Protein AF-D6XUS8-F1 (afdb_monomer_lite)

Secondary structure (DSSP, 8-state):
-PPPHHHHHHHHHHHHHHHHHHTTSTTSHHHHHHHHHHHHHHHHHHHHHHS-----

Foldseek 3Di:
DDDDPVRLVVVLVVLVVCCVVPCVPPDCNVVSVVVNVVSVVVVVVVVVVVPDPPDD

Sequence (56 aa):
MVLTEKEKKLLLKLLKREQMKKFALRQNRKDVKQLADKFEQNLRNQKVNETKPSKL

pLDDT: mean 70.79, std 10.78, range [47.19, 86.75]

Structure (mmCIF, N/CA/C/O backbone):
data_AF-D6XUS8-F1
#
_entry.id   AF-D6XUS8-F1
#
loop_
_atom_site.group_PDB
_atom_site.id
_atom_site.type_symbol
_atom_site.label_atom_id
_atom_site.label_alt_id
_atom_site.label_comp_id
_atom_site.label_asym_id
_atom_site.label_entity_id
_atom_site.label_seq_id
_atom_site.pdbx_PDB_ins_code
_atom_site.Cartn_x
_atom_site.Cartn_y
_atom_site.Cartn_z
_atom_site.occupancy
_atom_site.B_iso_or_equiv
_atom_site.auth_seq_id
_atom_site.auth_comp_id
_atom_site.auth_asym_id
_atom_site.auth_atom_id
_atom_site.pdbx_PDB_model_num
ATOM 1 N N . MET A 1 1 ? -1.782 11.261 -15.059 1.00 54.56 1 MET A N 1
ATOM 2 C CA . MET A 1 1 ? -0.530 11.497 -14.306 1.00 54.56 1 MET A CA 1
ATOM 3 C C . MET A 1 1 ? -0.067 10.157 -13.740 1.00 54.56 1 MET A C 1
ATOM 5 O O . MET A 1 1 ? -0.835 9.538 -13.013 1.00 54.56 1 MET A O 1
ATOM 9 N N . VAL A 1 2 ? 1.096 9.642 -14.151 1.00 71.44 2 VAL A N 1
ATOM 10 C CA . VAL A 1 2 ? 1.603 8.329 -13.703 1.00 71.44 2 VAL A CA 1
ATOM 11 C C . VAL A 1 2 ? 2.581 8.568 -12.559 1.00 71.44 2 VAL A C 1
ATOM 13 O O . VAL A 1 2 ? 3.589 9.234 -12.755 1.00 71.44 2 VAL A O 1
ATOM 16 N N . LEU A 1 3 ? 2.270 8.054 -11.369 1.00 78.81 3 LEU A N 1
ATOM 17 C CA . LEU A 1 3 ? 3.162 8.148 -10.210 1.00 78.81 3 LEU A CA 1
ATOM 18 C C . LEU A 1 3 ? 4.472 7.398 -10.481 1.00 78.81 3 LEU A C 1
ATOM 20 O O . LEU A 1 3 ? 4.458 6.288 -11.024 1.00 78.81 3 LEU A O 1
ATOM 24 N N . THR A 1 4 ? 5.587 7.970 -10.047 1.00 84.81 4 THR A N 1
ATOM 25 C CA . THR A 1 4 ? 6.903 7.326 -10.066 1.00 84.81 4 THR A CA 1
ATOM 26 C C . THR A 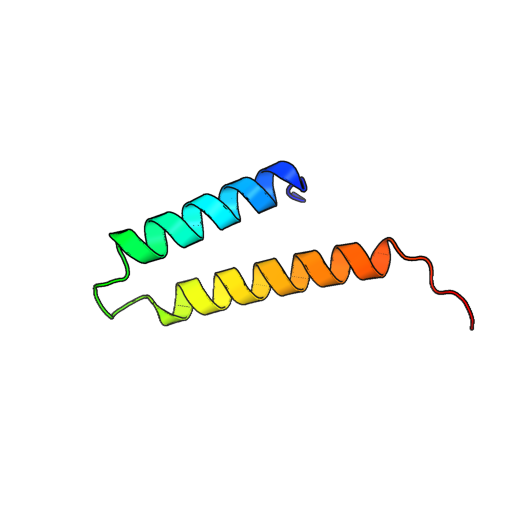1 4 ? 6.975 6.190 -9.041 1.00 84.81 4 THR A C 1
ATOM 28 O O . THR A 1 4 ? 6.205 6.123 -8.079 1.00 84.81 4 THR A O 1
ATOM 31 N N . GLU A 1 5 ? 7.923 5.269 -9.213 1.00 80.12 5 GLU A N 1
ATOM 32 C CA . GLU A 1 5 ? 8.078 4.119 -8.312 1.00 80.12 5 GLU A CA 1
ATOM 33 C C . GLU A 1 5 ? 8.356 4.543 -6.856 1.00 80.12 5 GLU A C 1
ATOM 35 O O . GLU A 1 5 ? 7.837 3.945 -5.909 1.00 80.12 5 GLU A O 1
ATOM 40 N N . LYS A 1 6 ? 9.129 5.622 -6.668 1.00 84.12 6 LYS A N 1
ATOM 41 C CA . LYS A 1 6 ? 9.421 6.196 -5.345 1.00 84.12 6 LYS A CA 1
ATOM 42 C C . LYS A 1 6 ? 8.157 6.740 -4.679 1.00 84.12 6 LYS A C 1
ATOM 44 O O . LYS A 1 6 ? 7.926 6.458 -3.504 1.00 84.12 6 LYS A O 1
ATOM 49 N N . GLU A 1 7 ? 7.316 7.448 -5.430 1.00 79.06 7 GLU A N 1
ATOM 50 C CA . GLU A 1 7 ? 6.041 7.981 -4.933 1.00 79.06 7 GLU A CA 1
ATOM 51 C C . GLU A 1 7 ? 5.069 6.857 -4.565 1.00 79.06 7 GLU A C 1
ATOM 53 O O . GLU A 1 7 ? 4.448 6.904 -3.503 1.00 79.06 7 GLU A O 1
ATOM 58 N N . LYS A 1 8 ? 5.000 5.791 -5.375 1.00 80.44 8 LYS A N 1
ATOM 59 C CA . LYS A 1 8 ? 4.185 4.603 -5.067 1.00 80.44 8 LYS A CA 1
ATOM 60 C C . LYS A 1 8 ? 4.632 3.925 -3.773 1.00 80.44 8 LYS A C 1
ATOM 62 O O . LYS A 1 8 ? 3.790 3.614 -2.933 1.00 80.44 8 L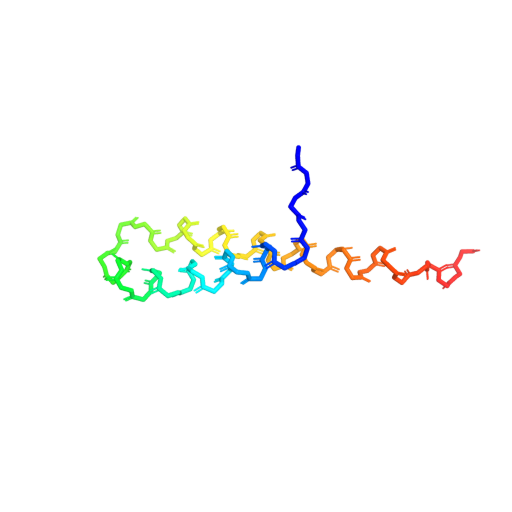YS A O 1
ATOM 67 N N . LYS A 1 9 ? 5.941 3.726 -3.572 1.00 82.75 9 LYS A N 1
ATOM 68 C CA . LYS A 1 9 ? 6.488 3.131 -2.336 1.00 82.75 9 LYS A CA 1
ATOM 69 C C . LYS A 1 9 ? 6.205 3.998 -1.109 1.00 82.75 9 LYS A C 1
ATOM 71 O O . LYS A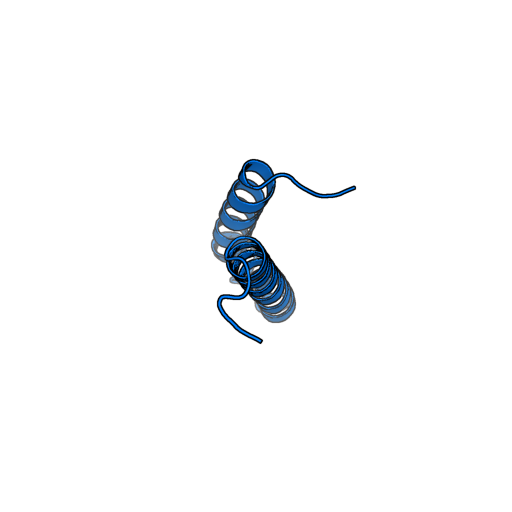 1 9 ? 5.838 3.467 -0.059 1.00 82.75 9 LYS A O 1
ATOM 76 N N . LEU A 1 10 ? 6.345 5.319 -1.240 1.00 86.75 10 LEU A N 1
ATOM 77 C CA . LEU A 1 10 ? 6.059 6.265 -0.163 1.00 86.75 10 LEU A CA 1
ATOM 78 C C . LEU A 1 10 ? 4.575 6.228 0.228 1.00 86.75 10 LEU A C 1
ATOM 80 O O . LEU A 1 10 ? 4.256 6.083 1.409 1.00 86.75 10 LEU A O 1
ATOM 84 N N . LEU A 1 11 ? 3.678 6.269 -0.760 1.00 82.81 11 LEU A N 1
ATOM 85 C CA . LEU A 1 11 ? 2.234 6.156 -0.556 1.00 82.81 11 LEU A CA 1
ATOM 86 C C . LEU A 1 11 ? 1.855 4.834 0.104 1.00 82.81 11 LEU A C 1
ATOM 88 O O . LEU A 1 11 ? 1.083 4.832 1.057 1.00 82.81 11 LEU A O 1
ATOM 92 N N . LEU A 1 12 ? 2.443 3.717 -0.330 1.00 83.88 12 LEU A N 1
ATOM 93 C CA . LEU A 1 12 ? 2.176 2.409 0.268 1.00 83.88 12 LEU A CA 1
ATOM 94 C C . LEU A 1 12 ? 2.583 2.365 1.749 1.00 83.88 12 LEU A C 1
ATOM 96 O O . LEU A 1 12 ? 1.864 1.816 2.584 1.00 83.88 12 LEU A O 1
ATOM 100 N N . LYS A 1 13 ? 3.729 2.968 2.087 1.00 85.88 13 LYS A N 1
ATOM 101 C CA . LYS A 1 13 ? 4.231 3.048 3.465 1.00 85.88 13 LYS A CA 1
ATOM 102 C C . LYS A 1 13 ? 3.339 3.931 4.340 1.00 85.88 13 LYS A C 1
ATOM 104 O O . LYS A 1 13 ? 3.051 3.559 5.477 1.00 85.88 13 LYS A O 1
ATOM 109 N N . LEU A 1 14 ? 2.882 5.066 3.810 1.00 83.00 14 LEU A N 1
ATOM 110 C CA . LEU A 1 14 ? 1.943 5.956 4.496 1.00 83.00 14 LEU A CA 1
ATOM 111 C C . LEU A 1 14 ? 0.587 5.279 4.702 1.00 83.00 14 LEU A C 1
ATOM 113 O O . LEU A 1 14 ? 0.084 5.278 5.820 1.00 83.00 14 LEU A O 1
ATOM 117 N N . LEU A 1 15 ? 0.052 4.617 3.674 1.00 76.19 15 LEU A N 1
ATOM 118 C CA . LEU A 1 15 ? -1.201 3.869 3.756 1.00 76.19 15 LEU A CA 1
ATOM 119 C C . LEU A 1 15 ? -1.130 2.761 4.807 1.00 76.19 15 LEU A C 1
ATOM 121 O O . LEU A 1 15 ? -2.015 2.693 5.647 1.00 76.19 15 LEU A O 1
ATOM 125 N N . LYS A 1 16 ? -0.066 1.945 4.836 1.00 76.81 16 LYS A N 1
ATOM 126 C CA . LYS A 1 16 ? 0.106 0.891 5.858 1.00 76.81 16 LYS A CA 1
ATOM 127 C C . LYS A 1 16 ? 0.223 1.468 7.278 1.00 76.81 16 LYS A C 1
ATOM 129 O O . LYS A 1 16 ? -0.339 0.911 8.219 1.00 76.81 16 LYS A O 1
ATOM 134 N N . ARG A 1 17 ? 0.909 2.605 7.447 1.00 78.44 17 ARG A N 1
ATOM 135 C CA . ARG A 1 17 ? 1.058 3.284 8.749 1.00 78.44 17 ARG A CA 1
ATOM 136 C C . ARG A 1 17 ? -0.258 3.894 9.239 1.00 78.44 17 ARG A C 1
ATOM 138 O O . ARG A 1 17 ? -0.610 3.726 10.405 1.00 78.44 17 ARG A O 1
ATOM 145 N N . GLU A 1 18 ? -0.993 4.560 8.355 1.00 69.38 18 GLU A N 1
ATOM 146 C CA . GLU A 1 18 ? -2.313 5.122 8.650 1.00 69.38 18 GLU A CA 1
ATOM 147 C C . GLU A 1 18 ? -3.357 4.018 8.851 1.00 69.38 18 GLU A C 1
ATOM 149 O O . GLU A 1 18 ? -4.205 4.149 9.729 1.00 69.38 18 GLU A O 1
ATOM 154 N N . GLN A 1 19 ? -3.254 2.888 8.138 1.00 64.25 19 GLN A N 1
ATOM 155 C CA . GLN A 1 19 ? -4.082 1.695 8.350 1.00 64.25 19 GLN A CA 1
ATOM 156 C C . GLN A 1 19 ? -3.981 1.187 9.794 1.00 64.25 19 GLN A C 1
ATOM 158 O O . GLN A 1 19 ? -5.000 0.862 10.398 1.00 64.25 19 GLN A O 1
ATOM 163 N N . MET A 1 20 ? -2.779 1.188 10.381 1.00 64.50 20 MET A N 1
ATOM 164 C CA . MET A 1 20 ? -2.595 0.813 11.787 1.00 64.50 20 MET A CA 1
ATOM 165 C C . MET A 1 20 ? -3.103 1.873 12.776 1.00 64.50 20 MET A C 1
ATOM 167 O O . MET A 1 20 ? -3.597 1.509 13.838 1.00 64.50 20 MET A O 1
ATOM 171 N N . LYS A 1 21 ? -3.007 3.169 12.444 1.00 65.12 21 LYS A N 1
ATOM 172 C CA . LYS A 1 21 ? -3.407 4.267 13.347 1.00 65.12 21 LYS A CA 1
ATOM 173 C C . LYS A 1 21 ? -4.898 4.621 13.306 1.00 65.12 21 LYS A C 1
ATOM 175 O O . LYS A 1 21 ? -5.482 4.850 14.358 1.00 65.12 21 LYS A O 1
ATOM 180 N N . LYS A 1 22 ? -5.512 4.701 12.121 1.00 54.41 22 LYS A N 1
ATOM 181 C CA . LYS A 1 22 ? -6.901 5.168 11.928 1.00 54.41 22 LYS A CA 1
ATOM 182 C C . LYS A 1 22 ? -7.918 4.043 11.725 1.00 54.41 22 LYS A C 1
ATOM 184 O O . LYS A 1 22 ? -9.077 4.211 12.084 1.00 54.41 22 LYS A O 1
ATOM 189 N N . PHE A 1 23 ? -7.511 2.892 11.183 1.00 52.97 23 PHE A N 1
ATOM 190 C CA . PHE A 1 23 ? -8.442 1.831 10.755 1.00 52.97 23 PHE A CA 1
ATOM 191 C C . PHE A 1 23 ? -8.554 0.661 11.745 1.00 52.97 23 PHE A C 1
ATOM 193 O O . PHE A 1 23 ? -9.139 -0.375 11.423 1.00 52.97 23 PHE A O 1
ATOM 200 N N . ALA A 1 24 ? -8.058 0.844 12.974 1.00 53.22 24 ALA A N 1
ATOM 201 C CA . ALA A 1 24 ? -8.474 0.039 14.124 1.00 53.22 24 ALA A CA 1
ATOM 202 C C . ALA A 1 24 ? -9.988 0.192 14.398 1.00 53.22 24 ALA A C 1
ATOM 204 O O . ALA A 1 24 ? -10.637 -0.735 14.881 1.00 53.22 24 ALA A O 1
ATOM 205 N N . LEU A 1 25 ? -10.569 1.335 14.013 1.00 59.00 25 LEU A N 1
ATOM 206 C CA . LEU A 1 25 ? -12.005 1.587 14.020 1.00 59.00 25 LEU A CA 1
ATOM 207 C C . LEU A 1 25 ? -12.609 1.044 12.714 1.00 59.00 25 LEU A C 1
ATOM 209 O O . LEU A 1 25 ? -12.237 1.434 11.609 1.00 59.00 25 LEU A O 1
ATOM 213 N N . ARG A 1 26 ? -13.506 0.068 12.861 1.00 63.28 26 ARG A N 1
ATOM 214 C CA . ARG A 1 26 ? -13.892 -0.970 11.882 1.00 63.28 26 ARG A CA 1
ATOM 215 C C . ARG A 1 26 ? -14.429 -0.499 10.519 1.00 63.28 26 ARG A C 1
ATOM 217 O O . ARG A 1 26 ? -14.591 -1.339 9.639 1.00 63.28 26 ARG A O 1
ATOM 224 N N . GLN A 1 27 ? -14.697 0.788 10.321 1.00 64.31 27 GLN A N 1
ATOM 225 C CA . GLN A 1 27 ? -15.546 1.258 9.223 1.00 64.31 27 GLN A CA 1
ATOM 226 C C . GLN A 1 27 ? -14.875 1.234 7.842 1.00 64.31 27 GLN A C 1
ATOM 228 O O . GLN A 1 27 ? -15.507 0.818 6.882 1.00 64.31 27 GLN A O 1
ATOM 233 N N . ASN A 1 28 ? -13.581 1.555 7.738 1.00 66.81 28 ASN A N 1
ATOM 234 C CA . ASN A 1 28 ? -12.947 1.748 6.423 1.00 66.81 28 ASN A CA 1
ATOM 235 C C . ASN A 1 28 ? -11.796 0.758 6.130 1.00 66.81 28 ASN A C 1
ATOM 237 O O . ASN A 1 28 ? -11.016 0.926 5.190 1.00 66.81 28 ASN A O 1
ATOM 241 N N . ARG A 1 29 ? -11.630 -0.281 6.963 1.00 69.38 29 ARG A N 1
ATOM 242 C CA . ARG A 1 29 ? -10.515 -1.247 6.854 1.00 69.38 29 ARG A CA 1
ATOM 243 C C . ARG A 1 29 ? -10.535 -2.003 5.522 1.00 69.38 29 ARG A C 1
ATOM 245 O O . ARG A 1 29 ? -9.473 -2.333 4.991 1.00 69.38 29 ARG A O 1
ATOM 252 N N . LYS A 1 30 ? -11.734 -2.281 5.001 1.00 76.75 30 LYS A N 1
ATOM 253 C CA . LYS A 1 30 ? -11.948 -3.007 3.743 1.00 76.75 30 LYS A CA 1
ATOM 254 C C . LYS A 1 30 ? -11.502 -2.180 2.536 1.00 76.75 30 LYS A C 1
ATOM 256 O O . LYS A 1 30 ? -10.761 -2.702 1.709 1.00 76.75 30 LYS A O 1
ATOM 261 N N . ASP A 1 31 ? -11.850 -0.898 2.500 1.00 75.44 31 ASP A N 1
ATOM 262 C CA . ASP A 1 31 ? -11.521 -0.007 1.380 1.00 75.44 31 ASP A CA 1
ATOM 263 C C . ASP A 1 31 ? -10.016 0.264 1.298 1.00 75.44 31 ASP A C 1
ATOM 265 O O . ASP A 1 31 ? -9.426 0.211 0.220 1.00 75.44 31 ASP A O 1
ATOM 269 N N . VAL A 1 32 ? -9.349 0.442 2.446 1.00 72.44 32 VAL A N 1
ATOM 270 C CA . VAL A 1 32 ? -7.882 0.581 2.478 1.00 72.44 32 VAL A CA 1
ATOM 271 C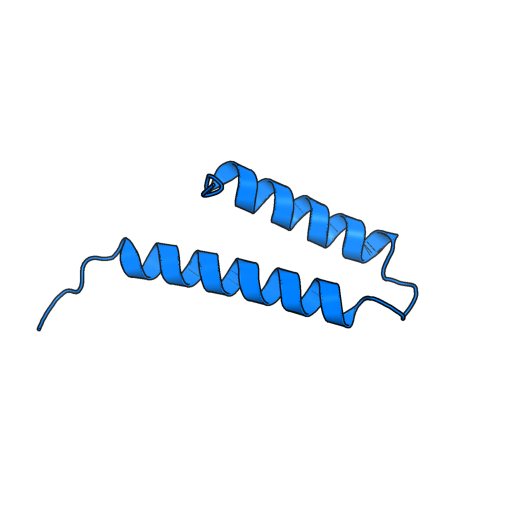 C . VAL A 1 32 ? -7.184 -0.698 2.056 1.00 72.44 32 VAL A C 1
ATOM 273 O O . VAL A 1 32 ? -6.184 -0.638 1.343 1.00 72.44 32 VAL A O 1
ATOM 276 N N . LYS A 1 33 ? -7.702 -1.859 2.473 1.00 78.56 33 LYS A N 1
ATOM 277 C CA . LYS A 1 33 ? -7.149 -3.144 2.046 1.00 78.56 33 LYS A CA 1
ATOM 278 C C . LYS A 1 33 ? -7.275 -3.306 0.531 1.00 78.56 33 LYS A C 1
ATOM 280 O O . LYS A 1 33 ? -6.279 -3.588 -0.119 1.00 78.56 33 LYS A O 1
ATOM 285 N N . GLN A 1 34 ? -8.446 -3.023 -0.038 1.00 83.38 34 GLN A N 1
ATOM 286 C CA . GLN A 1 34 ? -8.645 -3.063 -1.489 1.00 83.38 34 GLN A CA 1
ATOM 287 C C . GLN A 1 34 ? -7.726 -2.093 -2.238 1.00 83.38 34 GLN A C 1
ATOM 289 O O . GLN A 1 34 ? -7.207 -2.430 -3.303 1.00 83.38 34 GLN A O 1
ATOM 294 N N . LEU A 1 35 ? -7.503 -0.894 -1.695 1.00 79.69 35 LEU A N 1
ATOM 295 C CA . LEU A 1 35 ? -6.589 0.072 -2.293 1.00 79.69 35 LEU A CA 1
ATOM 296 C C . LEU A 1 35 ? -5.138 -0.433 -2.259 1.00 79.69 35 LEU A C 1
ATOM 298 O O . LEU A 1 35 ? -4.442 -0.357 -3.271 1.00 79.69 35 LEU A O 1
ATOM 302 N N . ALA A 1 36 ? -4.695 -0.993 -1.130 1.00 77.00 36 ALA A N 1
ATOM 303 C CA . ALA A 1 36 ? -3.369 -1.591 -0.992 1.00 77.00 36 ALA A CA 1
ATOM 304 C C . ALA A 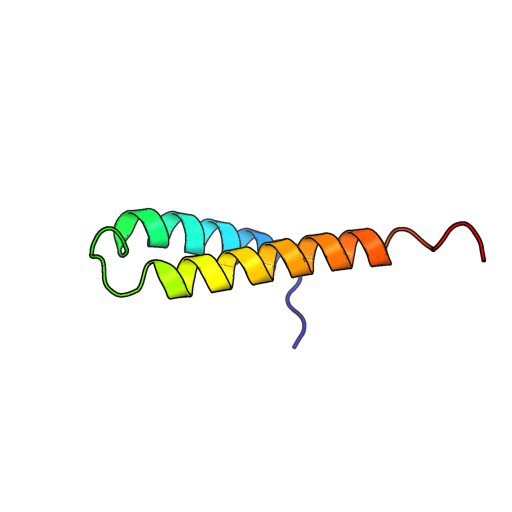1 36 ? -3.168 -2.781 -1.948 1.00 77.00 36 ALA A C 1
ATOM 306 O O . ALA A 1 36 ? -2.150 -2.833 -2.638 1.00 77.00 36 ALA A O 1
ATOM 307 N N . ASP A 1 37 ? -4.161 -3.668 -2.056 1.00 84.25 37 ASP A N 1
ATOM 308 C CA . ASP A 1 37 ? -4.137 -4.826 -2.955 1.00 84.25 37 ASP A CA 1
ATOM 309 C C . ASP A 1 37 ? -4.020 -4.379 -4.427 1.00 84.25 37 ASP A C 1
ATOM 311 O O . ASP A 1 37 ? -3.198 -4.905 -5.180 1.00 84.25 37 ASP A O 1
ATOM 315 N N . LYS A 1 38 ? -4.758 -3.331 -4.833 1.00 83.44 38 LYS A N 1
ATOM 316 C CA . LYS A 1 38 ? -4.632 -2.729 -6.175 1.00 83.44 38 LYS A CA 1
ATOM 317 C C . LYS A 1 38 ? -3.246 -2.139 -6.428 1.00 83.44 38 LYS A C 1
ATOM 319 O O . LYS A 1 38 ? -2.730 -2.242 -7.542 1.00 83.44 38 LYS A O 1
ATOM 324 N N . PHE A 1 39 ? -2.631 -1.502 -5.432 1.00 76.81 39 PHE A N 1
ATOM 325 C CA . PHE A 1 39 ? -1.271 -0.980 -5.578 1.00 76.81 39 PHE A CA 1
ATOM 326 C C . PHE A 1 39 ? -0.236 -2.100 -5.709 1.00 76.81 39 PHE A C 1
ATOM 328 O O . PHE A 1 39 ? 0.648 -1.994 -6.559 1.00 76.81 39 PHE A O 1
ATOM 335 N N . GLU A 1 40 ? -0.354 -3.179 -4.933 1.00 77.19 40 GLU A N 1
ATOM 336 C CA . GLU A 1 40 ? 0.532 -4.343 -5.060 1.00 77.19 40 GLU A CA 1
ATOM 337 C C . GLU A 1 40 ? 0.372 -5.033 -6.419 1.00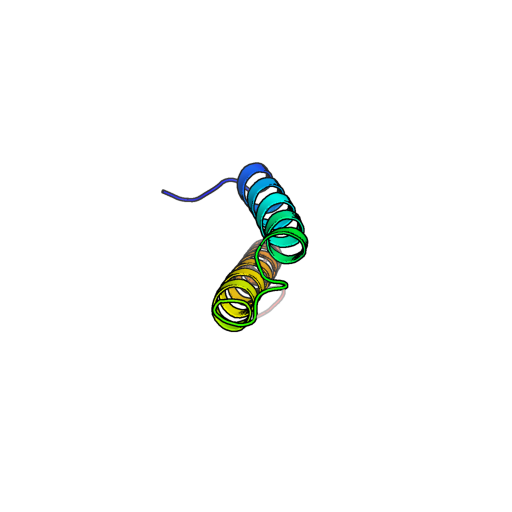 77.19 40 GLU A C 1
ATOM 339 O O . GLU A 1 40 ? 1.373 -5.366 -7.058 1.00 77.19 40 GLU A O 1
ATOM 344 N N . GLN A 1 41 ? -0.861 -5.180 -6.912 1.00 78.06 41 GLN A N 1
ATOM 345 C CA . GLN A 1 41 ? -1.120 -5.730 -8.242 1.00 78.06 41 GLN A CA 1
ATOM 346 C C . GLN A 1 41 ? -0.518 -4.854 -9.349 1.00 78.06 41 GLN A C 1
ATOM 348 O O . GLN A 1 41 ? 0.161 -5.366 -10.236 1.00 78.06 41 GLN A O 1
ATOM 353 N N . ASN A 1 42 ? -0.690 -3.532 -9.273 1.00 76.88 42 ASN A N 1
ATOM 354 C CA . ASN A 1 42 ? -0.071 -2.608 -10.223 1.00 76.88 42 ASN A CA 1
ATOM 355 C C . ASN A 1 42 ? 1.460 -2.696 -10.206 1.00 76.88 42 ASN A C 1
ATOM 357 O O . ASN A 1 42 ? 2.082 -2.651 -11.264 1.00 76.88 42 ASN A O 1
ATOM 361 N N . LEU A 1 43 ? 2.071 -2.848 -9.029 1.00 73.56 43 LEU A N 1
ATOM 362 C CA . LEU A 1 43 ? 3.521 -2.994 -8.908 1.00 73.56 43 LEU A CA 1
ATOM 363 C C . LEU A 1 43 ? 4.014 -4.307 -9.543 1.00 73.56 43 LEU A C 1
ATOM 365 O O . LEU A 1 43 ? 5.022 -4.313 -10.246 1.00 73.56 43 LEU A O 1
ATOM 369 N N . ARG A 1 44 ? 3.285 -5.416 -9.339 1.00 71.50 44 ARG A N 1
ATOM 370 C CA . ARG A 1 44 ? 3.575 -6.703 -9.996 1.00 71.50 44 ARG A CA 1
ATOM 371 C C . ARG A 1 44 ? 3.452 -6.598 -11.512 1.00 71.50 44 ARG A C 1
ATOM 373 O O . ARG A 1 44 ? 4.353 -7.041 -12.212 1.00 71.50 44 ARG A O 1
ATOM 380 N N . ASN A 1 45 ? 2.390 -5.972 -12.011 1.00 69.19 45 ASN A N 1
ATOM 381 C CA . ASN A 1 45 ? 2.172 -5.805 -13.447 1.00 69.19 45 ASN A CA 1
ATOM 382 C C . ASN A 1 45 ? 3.244 -4.918 -14.094 1.00 69.19 45 ASN A C 1
ATOM 384 O O . ASN A 1 45 ? 3.687 -5.211 -15.198 1.00 69.19 45 ASN A O 1
ATOM 388 N N . GLN A 1 46 ? 3.713 -3.873 -13.402 1.00 65.38 46 GLN A N 1
ATOM 389 C CA . GLN A 1 46 ? 4.864 -3.095 -13.870 1.00 65.38 46 GLN A CA 1
ATOM 390 C C . GLN A 1 46 ? 6.121 -3.961 -13.979 1.00 65.38 46 GLN A C 1
ATOM 392 O O . GLN A 1 46 ? 6.777 -3.943 -15.013 1.00 65.38 46 GLN A O 1
ATOM 397 N N . LYS A 1 47 ? 6.399 -4.785 -12.963 1.00 61.69 47 LYS A N 1
ATOM 398 C CA . LYS A 1 47 ? 7.546 -5.700 -12.968 1.00 61.69 47 LYS A CA 1
ATOM 399 C C . LYS A 1 47 ? 7.472 -6.747 -14.090 1.00 61.69 47 LYS A C 1
ATOM 401 O O . LYS A 1 47 ? 8.493 -7.068 -14.684 1.00 61.69 47 LYS A O 1
ATOM 406 N N . VAL A 1 48 ? 6.276 -7.264 -14.391 1.00 59.75 48 VAL A N 1
ATOM 407 C CA . VAL A 1 48 ? 6.045 -8.213 -15.498 1.00 59.75 48 VAL A CA 1
ATOM 408 C C . VAL A 1 48 ? 6.207 -7.536 -16.861 1.00 59.75 48 VAL A C 1
ATOM 410 O O . VAL A 1 48 ? 6.776 -8.134 -17.766 1.00 59.75 48 VAL A O 1
ATOM 413 N N . ASN A 1 49 ? 5.770 -6.284 -17.009 1.00 56.03 49 ASN A N 1
ATOM 414 C CA . ASN A 1 49 ? 5.941 -5.531 -18.255 1.00 56.03 49 ASN A CA 1
ATOM 415 C C . ASN A 1 49 ? 7.402 -5.109 -18.509 1.00 56.03 49 ASN A C 1
ATOM 417 O O . ASN A 1 49 ? 7.784 -4.907 -19.659 1.00 56.03 49 ASN A O 1
ATOM 421 N N . GLU A 1 50 ? 8.224 -4.979 -17.462 1.00 57.00 50 GLU A N 1
ATOM 422 C CA . GLU A 1 50 ? 9.671 -4.739 -17.582 1.00 57.00 50 GLU A CA 1
ATOM 423 C C . GLU A 1 50 ? 10.439 -5.994 -18.027 1.00 57.00 50 GLU A C 1
ATOM 425 O O . GLU A 1 50 ? 11.415 -5.898 -18.776 1.00 57.00 50 GLU A O 1
ATOM 430 N N . THR A 1 51 ? 9.984 -7.187 -17.633 1.00 54.47 51 THR A N 1
ATOM 431 C CA . THR A 1 51 ? 10.473 -8.442 -18.209 1.00 54.47 51 THR A CA 1
ATOM 432 C C . THR A 1 51 ? 9.877 -8.622 -19.603 1.00 54.47 51 THR A C 1
ATOM 434 O O . THR A 1 51 ? 8.755 -9.098 -19.748 1.00 54.47 51 THR A O 1
ATOM 437 N N . LYS A 1 52 ? 10.628 -8.234 -20.645 1.00 57.47 52 LYS A N 1
ATOM 438 C CA . LYS A 1 52 ? 10.263 -8.508 -22.047 1.00 57.47 52 LYS A CA 1
ATOM 439 C C . LYS A 1 52 ? 9.784 -9.964 -22.190 1.00 57.47 52 LYS A C 1
ATOM 441 O O . LYS A 1 52 ? 10.471 -10.852 -21.676 1.00 57.47 52 LYS A O 1
ATOM 446 N N . PRO A 1 53 ? 8.663 -10.232 -22.886 1.00 60.12 53 PRO A N 1
ATOM 447 C CA . PRO A 1 53 ? 8.196 -11.593 -23.105 1.00 60.12 53 PRO A CA 1
ATOM 448 C C . PRO A 1 53 ? 9.275 -12.369 -23.863 1.00 60.12 53 PRO A C 1
ATOM 450 O O . PRO A 1 53 ? 9.534 -12.139 -25.042 1.00 60.12 53 PRO A O 1
ATOM 453 N N . SER A 1 54 ? 9.952 -13.273 -23.158 1.00 61.03 54 SER A N 1
ATOM 454 C CA . SER A 1 54 ? 10.802 -14.279 -23.774 1.00 61.03 54 SER A CA 1
ATOM 455 C C . SER A 1 54 ? 9.872 -15.338 -24.358 1.00 61.03 54 SER A C 1
ATOM 457 O O . SER A 1 54 ? 9.445 -16.230 -23.628 1.00 61.03 54 SER A O 1
ATOM 459 N N . LYS A 1 55 ? 9.650 -15.245 -25.673 1.00 53.28 55 LYS A N 1
ATOM 460 C CA . LYS A 1 55 ? 8.974 -16.206 -26.563 1.00 53.28 55 LYS A CA 1
ATOM 461 C C . LYS A 1 55 ? 7.457 -16.029 -26.706 1.00 53.28 55 LYS A C 1
ATOM 463 O O . LYS A 1 55 ? 6.684 -16.380 -25.819 1.00 53.28 55 LYS A O 1
ATOM 468 N N . LEU A 1 56 ? 7.081 -15.562 -27.896 1.00 47.19 56 LEU A N 1
ATOM 469 C CA . LEU A 1 56 ? 6.041 -16.156 -28.735 1.00 47.19 56 LEU A CA 1
ATOM 470 C C . LEU A 1 56 ? 6.713 -16.549 -30.052 1.00 47.19 56 LEU A C 1
ATOM 472 O O . LEU A 1 56 ? 7.565 -15.749 -30.506 1.00 47.19 56 LEU A O 1
#

Radius of gyration: 14.53 Å; chains: 1; bounding box: 26×28×43 Å

Organism: Bacillus selenitireducens (strain ATCC 700615 / DSM 15326 / MLS10) (NCBI:txid439292)